Protein AF-A0A967V671-F1 (afdb_monomer)

Foldseek 3Di:
DQQDQLVRVLVVLVVVDVQAASVQLVVQCVVVPHDRGDGSNVDDPLNNLSSVLSRQLRGQDQEAEAEPSCPPPDPVVSVVSVVSCVVRHNPNHDYDYD

Nearest PDB structures (foldseek):
  1sgw-assembly1_A  TM=8.149E-01  e=7.763E-06  Pyrococcus furiosus DSM 3638
  8k1n-assembly1_D  TM=8.073E-01  e=1.685E-04  Mycobacterium tuberculosis H37Rv
  8k1o-assembly1_B  TM=7.946E-01  e=1.792E-04  Mycobacterium tuberculosis H37Rv
  3ozx-assembly1_A  TM=6.575E-01  e=1.068E-03  Saccharolobus solfataricus
  5lzv-assembly1_jj  TM=6.964E-01  e=6.364E-03  Oryctolagus cuniculus

pLDDT: mean 89.53, std 6.81, range [55.62, 97.56]

Solvent-accessible surface area (backbone atoms only — not comparable to full-atom values): 5635 Å² total; per-residue (Å²): 120,59,88,33,38,46,62,53,49,47,51,50,46,48,74,75,31,94,57,42,36,61,67,53,23,52,53,42,32,54,76,71,70,50,73,63,86,42,42,51,69,78,45,52,72,70,55,45,50,53,49,53,50,22,59,58,43,18,28,63,50,60,64,46,81,43,68,70,82,60,67,95,51,55,76,66,63,38,50,56,51,50,53,52,46,73,75,43,53,39,85,92,27,49,78,48,74,110

Secondary structure (DSSP, 8-state):
-TTSBHHHHHHHHHHH-TTB-HHHHHHHHHHTT--TTSBGGGS-HHHHHHHHHHHHHTB--SEEEE-STTTT--HHHHHHHHHHHHHHS-TTSEEEE-

Structure (mmCIF, N/CA/C/O backbone):
data_AF-A0A967V671-F1
#
_entry.id   AF-A0A967V671-F1
#
loop_
_atom_site.group_PDB
_atom_site.id
_atom_site.type_symbol
_atom_site.label_atom_id
_atom_site.label_alt_id
_atom_site.label_comp_id
_atom_site.label_asym_id
_atom_site.label_entity_id
_atom_site.label_seq_id
_atom_site.pdbx_PDB_ins_code
_atom_site.Cartn_x
_atom_site.Cartn_y
_atom_site.Cartn_z
_atom_site.occupancy
_atom_site.B_iso_or_equiv
_atom_site.auth_seq_id
_atom_site.auth_comp_id
_atom_site.auth_asym_id
_atom_site.auth_atom_id
_atom_site.pdbx_PDB_model_num
ATOM 1 N N . PRO A 1 1 ? 8.534 -9.297 4.870 1.00 55.62 1 PRO A N 1
ATOM 2 C CA . PRO A 1 1 ? 9.556 -10.348 4.611 1.00 55.62 1 PRO A CA 1
ATOM 3 C C . PRO A 1 1 ? 9.786 -10.545 3.102 1.00 55.62 1 PRO A C 1
ATOM 5 O O . PRO A 1 1 ? 8.852 -10.885 2.386 1.00 55.62 1 PRO A O 1
ATOM 8 N N . ASN A 1 2 ? 11.002 -10.297 2.601 1.00 67.19 2 ASN A N 1
ATOM 9 C CA . ASN A 1 2 ? 11.251 -10.179 1.152 1.00 67.19 2 ASN A CA 1
ATOM 10 C C . ASN A 1 2 ? 11.196 -11.514 0.385 1.00 67.19 2 ASN A C 1
ATOM 12 O O . ASN A 1 2 ? 11.091 -11.512 -0.835 1.00 67.19 2 ASN A O 1
ATOM 16 N N . TRP A 1 3 ? 11.245 -12.649 1.085 1.00 77.19 3 TRP A N 1
ATOM 17 C CA . TRP A 1 3 ? 11.242 -13.994 0.498 1.00 77.19 3 TRP A CA 1
ATOM 18 C C . TRP A 1 3 ? 9.843 -14.524 0.135 1.00 77.19 3 TRP A C 1
ATOM 20 O O . TRP A 1 3 ? 9.736 -15.553 -0.534 1.00 77.19 3 TRP A O 1
ATOM 30 N N . MET A 1 4 ? 8.777 -13.837 0.558 1.00 87.50 4 MET A N 1
ATOM 31 C CA . MET A 1 4 ? 7.391 -14.257 0.341 1.00 87.50 4 MET A CA 1
ATOM 32 C C . MET A 1 4 ? 6.887 -13.925 -1.072 1.00 87.50 4 MET A C 1
ATOM 34 O O . MET A 1 4 ? 7.414 -13.054 -1.770 1.00 87.50 4 MET A O 1
ATOM 38 N N . THR A 1 5 ? 5.838 -14.628 -1.495 1.00 93.38 5 THR A N 1
ATOM 39 C CA . THR A 1 5 ? 4.993 -14.218 -2.625 1.00 93.38 5 THR A CA 1
ATOM 40 C C . THR A 1 5 ? 4.074 -13.070 -2.205 1.00 93.38 5 THR A C 1
ATOM 42 O O . THR A 1 5 ? 3.875 -12.843 -1.010 1.00 93.38 5 THR A O 1
ATOM 45 N N . ILE A 1 6 ? 3.498 -12.353 -3.174 1.00 93.38 6 ILE A N 1
ATOM 46 C CA . ILE A 1 6 ? 2.501 -11.306 -2.894 1.00 93.38 6 ILE A CA 1
ATOM 47 C C . ILE A 1 6 ? 1.315 -11.834 -2.052 1.00 93.38 6 ILE A C 1
ATOM 49 O O . ILE A 1 6 ? 1.010 -11.223 -1.031 1.00 93.38 6 ILE A O 1
ATOM 53 N N . PRO A 1 7 ? 0.705 -12.999 -2.347 1.00 94.88 7 PRO A N 1
ATOM 54 C CA . PRO A 1 7 ? -0.358 -13.536 -1.502 1.00 94.88 7 PRO A CA 1
ATOM 55 C C . PRO A 1 7 ? 0.150 -13.897 -0.102 1.00 94.88 7 PRO A C 1
ATOM 57 O O . PRO A 1 7 ? -0.545 -13.685 0.886 1.00 94.88 7 PRO A O 1
ATOM 60 N N . GLY A 1 8 ? 1.394 -14.380 0.003 1.00 94.75 8 GLY A N 1
ATOM 61 C CA . GLY A 1 8 ? 2.017 -14.700 1.287 1.00 94.75 8 GLY A CA 1
ATOM 62 C C . GLY A 1 8 ? 2.213 -13.475 2.184 1.00 94.75 8 GLY A C 1
ATOM 63 O O . GLY A 1 8 ? 1.939 -13.551 3.379 1.00 94.75 8 GLY A O 1
ATOM 64 N N . ILE A 1 9 ? 2.650 -12.338 1.629 1.00 95.00 9 ILE A N 1
ATOM 65 C CA . ILE A 1 9 ? 2.799 -11.106 2.419 1.00 95.00 9 ILE A CA 1
ATOM 66 C C . ILE A 1 9 ? 1.441 -10.491 2.780 1.00 95.00 9 ILE A C 1
ATOM 68 O O . ILE A 1 9 ? 1.295 -10.004 3.895 1.00 95.00 9 ILE A O 1
ATOM 72 N N . ILE A 1 10 ? 0.436 -10.570 1.901 1.00 95.62 10 ILE A N 1
ATOM 73 C CA . ILE A 1 10 ? -0.934 -10.126 2.211 1.00 95.62 10 ILE A CA 1
ATOM 74 C C . ILE A 1 10 ? -1.506 -10.950 3.365 1.00 95.62 10 ILE A C 1
ATOM 76 O O . ILE A 1 10 ? -1.982 -10.384 4.344 1.00 95.62 10 ILE A O 1
ATOM 80 N N . GLN A 1 11 ? -1.374 -12.278 3.310 1.00 95.50 11 GLN A N 1
ATOM 81 C CA . GLN A 1 11 ? -1.810 -13.148 4.400 1.00 95.50 11 GLN A CA 1
ATOM 82 C C . GLN A 1 11 ? -1.064 -12.847 5.706 1.00 95.50 11 GLN A C 1
ATOM 84 O O . GLN A 1 11 ? -1.664 -12.855 6.777 1.00 95.50 11 GLN A O 1
ATOM 89 N N . TYR A 1 12 ? 0.239 -12.561 5.634 1.00 95.06 12 TYR A N 1
ATOM 90 C CA . TYR A 1 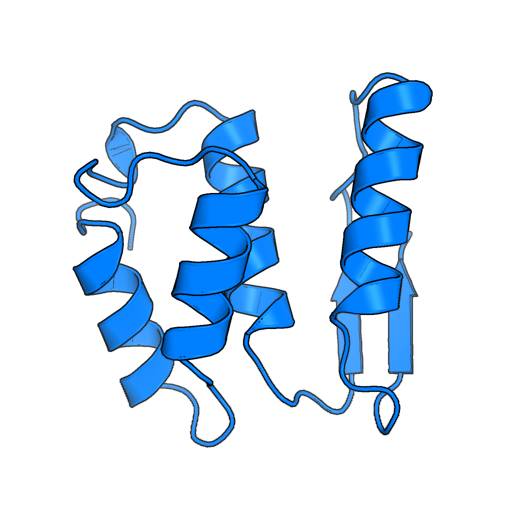12 ? 1.021 -12.153 6.801 1.00 95.06 12 TYR A CA 1
ATOM 91 C C . TYR A 1 12 ? 0.470 -10.867 7.439 1.00 95.06 12 TYR A C 1
ATOM 93 O O . TYR A 1 12 ? 0.318 -10.815 8.657 1.00 95.06 12 TYR A O 1
ATOM 101 N N . PHE A 1 13 ? 0.129 -9.855 6.634 1.00 95.81 13 PHE A N 1
ATOM 102 C CA . PHE A 1 13 ? -0.480 -8.612 7.122 1.00 95.81 13 PHE A CA 1
ATOM 103 C C . PHE A 1 13 ? -1.867 -8.849 7.724 1.00 95.81 13 PHE A C 1
ATOM 105 O O . PHE A 1 13 ? -2.138 -8.331 8.802 1.00 95.81 13 PHE A O 1
ATOM 112 N N . ASN A 1 14 ? -2.697 -9.677 7.085 1.00 96.75 14 ASN A N 1
ATOM 113 C CA . ASN A 1 14 ? -4.021 -10.045 7.588 1.00 96.75 14 ASN A CA 1
ATOM 114 C C . ASN A 1 14 ? -3.9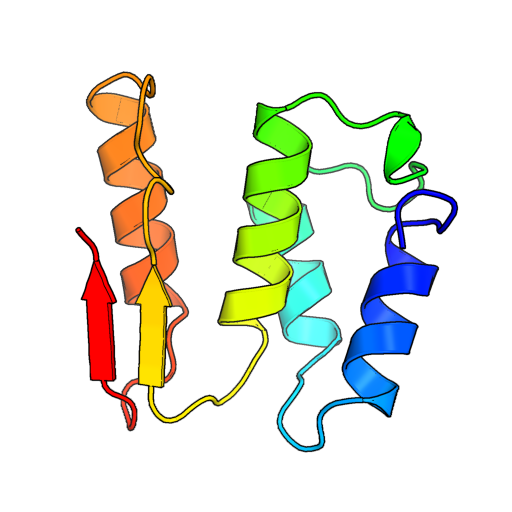62 -10.728 8.963 1.00 96.75 14 ASN A C 1
ATOM 116 O O . ASN A 1 14 ? -4.820 -10.508 9.806 1.00 96.75 14 ASN A O 1
ATOM 120 N N . THR A 1 15 ? -2.935 -11.542 9.213 1.00 96.31 15 THR A N 1
ATOM 121 C CA . THR A 1 15 ? -2.739 -12.173 10.528 1.00 96.31 15 THR A CA 1
ATOM 122 C C . THR A 1 15 ? -2.203 -11.191 11.575 1.00 96.31 15 THR A C 1
ATOM 124 O O . THR A 1 15 ? -2.451 -11.366 12.763 1.00 96.31 15 THR A O 1
ATOM 127 N N . PHE A 1 16 ? -1.430 -10.183 11.164 1.00 95.31 16 PHE A N 1
ATOM 128 C CA . PHE A 1 16 ? -0.774 -9.245 12.080 1.00 95.31 16 PHE A CA 1
ATOM 129 C C . PHE A 1 16 ? -1.665 -8.056 12.474 1.00 95.31 16 PHE A C 1
ATOM 131 O O . PHE A 1 16 ? -1.419 -7.407 13.488 1.00 95.31 16 PHE A O 1
ATOM 138 N N . TYR A 1 17 ? -2.685 -7.753 11.675 1.00 95.81 17 TYR A N 1
ATOM 139 C CA . TYR A 1 17 ? -3.471 -6.538 11.801 1.00 95.81 17 TYR A CA 1
ATOM 140 C C . TYR A 1 17 ? -4.971 -6.812 11.686 1.00 95.81 17 TYR A C 1
ATOM 142 O O . TYR A 1 17 ? -5.452 -7.204 10.629 1.00 95.81 17 TYR A O 1
ATOM 150 N N . GLU A 1 18 ? -5.711 -6.539 12.760 1.00 95.50 18 GLU A N 1
ATOM 151 C CA . GLU A 1 18 ? -7.151 -6.834 12.860 1.00 95.50 18 GLU A CA 1
ATOM 152 C C . GLU A 1 18 ? -8.024 -6.027 11.882 1.00 95.50 18 GLU A C 1
ATOM 154 O O . GLU A 1 18 ? -9.092 -6.472 11.478 1.00 95.50 18 GLU A O 1
ATOM 159 N N . ASP A 1 19 ? -7.575 -4.839 11.488 1.00 95.56 19 ASP A N 1
ATOM 160 C CA . ASP A 1 19 ? -8.260 -3.905 10.589 1.00 95.56 19 ASP A CA 1
ATOM 161 C C . ASP A 1 19 ? -7.699 -3.937 9.155 1.00 95.56 19 ASP A C 1
ATOM 163 O O . ASP A 1 19 ? -7.849 -2.969 8.404 1.00 95.56 19 ASP A O 1
ATOM 167 N N . PHE A 1 20 ? -7.002 -5.010 8.779 1.00 97.56 20 PHE A N 1
ATOM 168 C CA . PHE A 1 20 ? -6.517 -5.222 7.417 1.00 97.56 20 PHE A CA 1
ATOM 169 C C . PHE A 1 20 ? -7.567 -5.894 6.538 1.00 97.56 20 PHE A C 1
ATOM 171 O O . PHE A 1 20 ? -8.204 -6.862 6.935 1.00 97.56 20 PHE A O 1
ATOM 178 N N . ASP A 1 21 ? -7.714 -5.375 5.322 1.00 97.00 21 ASP A N 1
ATOM 179 C CA . ASP A 1 21 ? -8.632 -5.876 4.311 1.00 97.00 21 ASP A CA 1
ATOM 180 C C . ASP A 1 21 ? -7.829 -6.474 3.135 1.00 97.00 21 ASP A C 1
ATOM 182 O O . ASP A 1 21 ? -7.280 -5.734 2.307 1.00 97.00 21 ASP A O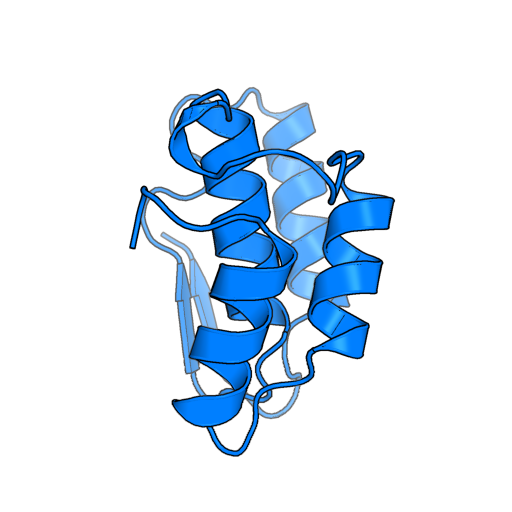 1
ATOM 186 N N . PRO A 1 22 ? -7.700 -7.813 3.056 1.00 96.75 22 PRO A N 1
ATOM 187 C CA . PRO A 1 22 ? -6.922 -8.459 2.005 1.00 96.75 22 PRO A CA 1
ATOM 188 C C . PRO A 1 22 ? -7.536 -8.253 0.617 1.00 96.75 22 PRO A C 1
ATOM 190 O O . PRO A 1 22 ? -6.786 -8.107 -0.350 1.00 96.75 22 PRO A O 1
ATOM 193 N N . ASP A 1 23 ? -8.864 -8.176 0.508 1.00 96.12 23 ASP A N 1
ATOM 194 C CA . ASP A 1 23 ? -9.550 -7.949 -0.766 1.00 96.12 23 ASP A CA 1
ATOM 195 C C . ASP A 1 23 ? -9.229 -6.549 -1.297 1.00 96.12 23 A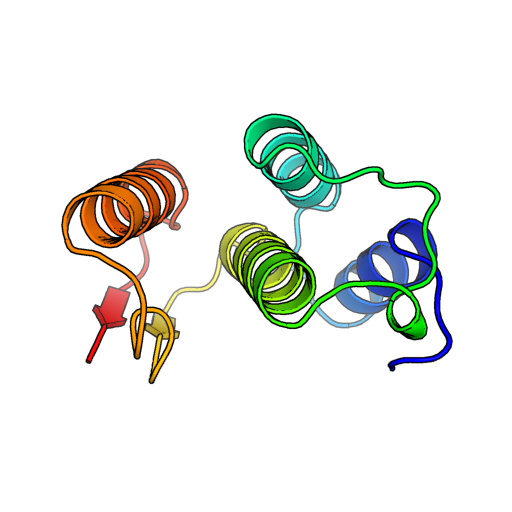SP A C 1
ATOM 197 O O . ASP A 1 23 ? -8.904 -6.376 -2.476 1.00 96.12 23 ASP A O 1
ATOM 201 N N . ARG A 1 24 ? -9.191 -5.553 -0.403 1.00 95.25 24 ARG A N 1
ATOM 202 C CA . ARG A 1 24 ? -8.745 -4.195 -0.736 1.00 95.25 24 ARG A CA 1
ATOM 203 C C . ARG A 1 24 ? -7.290 -4.163 -1.199 1.00 95.25 24 ARG A C 1
ATOM 205 O O . ARG A 1 24 ? -6.971 -3.454 -2.156 1.00 95.25 24 ARG A O 1
ATOM 212 N N . ALA A 1 25 ? -6.412 -4.943 -0.566 1.00 96.19 25 ALA A N 1
ATOM 213 C CA . ALA A 1 25 ? -5.019 -5.055 -0.992 1.00 96.19 25 ALA A CA 1
ATOM 214 C C . ALA A 1 25 ? -4.914 -5.612 -2.421 1.00 96.19 25 ALA A C 1
ATOM 216 O O . ALA A 1 25 ? -4.199 -5.047 -3.249 1.00 96.19 25 ALA A O 1
ATOM 217 N N . PHE A 1 26 ? -5.643 -6.688 -2.734 1.00 95.44 26 PHE A N 1
ATOM 218 C CA . PHE A 1 26 ? -5.645 -7.281 -4.073 1.00 95.44 26 PHE A CA 1
ATOM 219 C C . PHE A 1 26 ? -6.227 -6.341 -5.135 1.00 95.44 26 PHE A C 1
ATOM 221 O O . PHE A 1 26 ? -5.623 -6.198 -6.201 1.00 95.44 26 PHE A O 1
ATOM 228 N N . ALA A 1 27 ? -7.327 -5.647 -4.832 1.00 94.06 27 ALA A N 1
ATOM 229 C CA . ALA A 1 27 ? -7.934 -4.669 -5.735 1.00 94.06 27 ALA A CA 1
ATOM 230 C C . ALA A 1 27 ? -6.976 -3.508 -6.066 1.00 94.06 27 ALA A C 1
ATOM 232 O O . ALA A 1 27 ? -6.845 -3.106 -7.224 1.00 94.06 27 ALA A O 1
ATOM 233 N N . LEU A 1 28 ? -6.247 -2.996 -5.068 1.00 93.38 28 LEU A N 1
ATOM 234 C CA . LEU A 1 28 ? -5.240 -1.951 -5.273 1.00 93.38 28 LEU A CA 1
ATOM 235 C C . LEU A 1 28 ? -4.062 -2.437 -6.122 1.00 93.38 28 LEU A C 1
ATOM 237 O O . LEU A 1 28 ? -3.608 -1.721 -7.015 1.00 93.38 28 LEU A O 1
ATOM 241 N N . LEU A 1 29 ? -3.588 -3.662 -5.890 1.00 93.75 29 LEU A N 1
ATOM 242 C CA . LEU A 1 29 ? -2.508 -4.253 -6.682 1.00 93.75 29 LEU A CA 1
ATOM 243 C C . LEU A 1 29 ? -2.899 -4.429 -8.151 1.00 93.75 29 LEU A C 1
ATOM 245 O O . LEU A 1 29 ? -2.084 -4.152 -9.032 1.00 93.75 29 LEU A O 1
ATOM 249 N N . GLU A 1 30 ? -4.135 -4.858 -8.410 1.00 92.25 30 GLU A N 1
ATOM 250 C CA . GLU A 1 30 ? -4.687 -4.955 -9.762 1.00 92.25 30 GLU A CA 1
ATOM 251 C C . GLU A 1 30 ? -4.752 -3.575 -10.430 1.00 92.25 30 GLU A C 1
ATOM 253 O O . GLU A 1 30 ? -4.208 -3.395 -11.521 1.00 92.25 30 GLU A O 1
ATOM 258 N N . ARG A 1 31 ? -5.300 -2.568 -9.736 1.00 89.62 31 ARG A N 1
ATOM 259 C CA . ARG A 1 31 ? -5.381 -1.185 -10.233 1.00 89.62 31 ARG A CA 1
ATOM 260 C C . ARG A 1 31 ? -4.008 -0.575 -10.539 1.00 89.62 31 ARG A C 1
ATOM 262 O O . ARG A 1 31 ? -3.866 0.179 -11.498 1.00 89.62 31 ARG A O 1
ATOM 269 N N . LEU A 1 32 ? -2.988 -0.909 -9.749 1.00 87.88 32 LEU A N 1
ATOM 270 C CA . LEU A 1 32 ? -1.611 -0.433 -9.929 1.00 87.88 32 LEU A CA 1
ATOM 271 C C . LEU A 1 32 ? -0.798 -1.244 -10.959 1.00 87.88 32 LE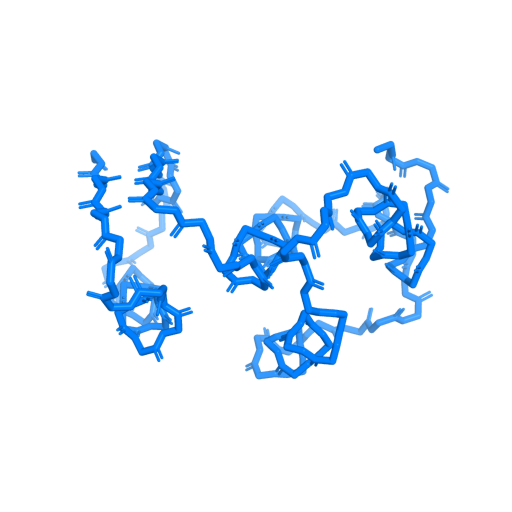U A C 1
ATOM 273 O O . LEU A 1 32 ? 0.370 -0.903 -11.213 1.00 87.88 32 LEU A O 1
ATOM 277 N N . GLY A 1 33 ? -1.403 -2.282 -11.553 1.00 89.38 33 GLY A N 1
ATOM 278 C CA . GLY A 1 33 ? -0.831 -3.109 -12.616 1.00 89.38 33 GLY A CA 1
ATOM 279 C C . GLY A 1 33 ? 0.225 -4.107 -12.138 1.00 89.38 33 GLY A C 1
ATOM 280 O O . GLY A 1 33 ? 1.192 -4.365 -12.856 1.00 89.38 33 GLY A O 1
ATOM 281 N N . ILE A 1 34 ? 0.100 -4.631 -10.915 1.00 91.12 34 ILE A N 1
ATOM 282 C CA . ILE A 1 34 ? 1.079 -5.555 -10.329 1.00 91.12 34 ILE A CA 1
ATOM 283 C C . ILE A 1 34 ? 0.629 -7.006 -10.517 1.00 91.12 34 ILE A C 1
ATOM 285 O O . ILE A 1 34 ? -0.430 -7.408 -10.043 1.00 91.12 34 ILE A O 1
ATOM 289 N N . ASP A 1 35 ? 1.485 -7.828 -11.132 1.00 89.25 35 ASP A N 1
ATOM 290 C CA . ASP A 1 35 ? 1.280 -9.279 -11.189 1.00 89.25 35 ASP A CA 1
ATOM 291 C C . ASP A 1 35 ? 1.409 -9.907 -9.791 1.00 89.25 35 ASP A C 1
ATOM 293 O O . ASP A 1 35 ? 2.503 -10.032 -9.228 1.00 89.25 35 ASP A O 1
ATOM 297 N N . GLN A 1 36 ? 0.269 -10.346 -9.262 1.00 87.88 36 GLN A N 1
ATOM 298 C CA . GLN A 1 36 ? 0.105 -10.915 -7.929 1.00 87.88 36 GLN A CA 1
ATOM 299 C C . GLN A 1 36 ? 0.788 -12.283 -7.757 1.00 87.88 36 GLN A C 1
ATOM 301 O O . GLN A 1 36 ? 0.883 -12.783 -6.642 1.00 87.88 36 GLN A O 1
ATOM 306 N N . ARG A 1 37 ? 1.292 -12.924 -8.819 1.00 86.19 37 ARG A N 1
ATOM 307 C CA . ARG A 1 37 ? 1.972 -14.231 -8.716 1.00 86.19 37 ARG A CA 1
ATOM 308 C C . ARG A 1 37 ? 3.461 -14.108 -8.397 1.00 86.19 37 ARG A C 1
ATOM 310 O O . ARG A 1 37 ? 4.121 -15.108 -8.107 1.00 86.19 37 ARG A O 1
ATOM 317 N N . ARG A 1 38 ? 4.016 -12.894 -8.448 1.00 87.88 38 ARG A N 1
ATOM 318 C CA . ARG A 1 38 ? 5.457 -12.669 -8.287 1.00 87.88 38 ARG A CA 1
ATOM 319 C C . ARG A 1 38 ? 5.902 -12.767 -6.824 1.00 87.88 38 ARG A C 1
ATOM 321 O O . ARG A 1 38 ? 5.162 -12.492 -5.879 1.00 87.88 38 ARG A O 1
ATOM 328 N N . LYS A 1 39 ? 7.170 -13.147 -6.639 1.00 91.38 39 LYS A N 1
ATOM 329 C CA . LYS A 1 39 ? 7.875 -13.021 -5.354 1.00 91.38 39 LYS A CA 1
ATOM 330 C C . LYS A 1 39 ? 8.243 -11.563 -5.097 1.00 91.38 39 LYS A C 1
ATOM 332 O O . LYS A 1 39 ? 8.644 -10.870 -6.029 1.00 91.38 39 LYS A O 1
ATOM 337 N N . VAL A 1 40 ? 8.201 -11.131 -3.835 1.00 90.25 40 VAL A N 1
ATOM 338 C CA . VAL A 1 40 ? 8.549 -9.754 -3.434 1.00 90.25 40 VAL A CA 1
ATOM 339 C C . VAL A 1 40 ? 9.997 -9.400 -3.812 1.00 90.25 40 VAL A C 1
ATOM 341 O O . VAL A 1 40 ? 10.271 -8.281 -4.251 1.00 90.25 40 VAL A O 1
ATOM 344 N N . THR A 1 41 ? 10.926 -10.361 -3.737 1.00 89.94 41 THR A N 1
ATOM 345 C CA . THR A 1 41 ? 12.318 -10.187 -4.195 1.00 89.94 41 THR A CA 1
ATOM 346 C C . THR A 1 41 ? 12.453 -9.891 -5.687 1.00 89.94 41 THR A C 1
ATOM 348 O O . THR A 1 41 ? 13.419 -9.242 -6.075 1.00 89.94 41 THR A O 1
ATOM 351 N N . ALA A 1 42 ? 11.513 -10.341 -6.522 1.00 90.12 42 ALA A N 1
ATOM 352 C CA . ALA A 1 42 ? 11.560 -10.163 -7.973 1.00 90.12 42 ALA A CA 1
ATOM 353 C C . ALA A 1 42 ? 10.961 -8.822 -8.441 1.00 90.12 42 ALA A C 1
ATOM 355 O O . ALA A 1 42 ? 10.973 -8.521 -9.638 1.00 90.12 42 ALA A O 1
ATOM 356 N N . LEU A 1 43 ? 10.403 -8.033 -7.517 1.00 89.94 43 LEU A N 1
ATOM 357 C CA . LEU A 1 43 ? 9.816 -6.728 -7.806 1.00 89.94 43 LEU A CA 1
ATOM 358 C C . LEU A 1 43 ? 10.910 -5.664 -7.946 1.00 89.94 43 LEU A C 1
ATOM 360 O O . LEU A 1 43 ? 11.838 -5.613 -7.133 1.00 89.94 43 LEU A O 1
ATOM 364 N N . SER A 1 44 ? 10.767 -4.790 -8.948 1.00 90.06 44 SER A N 1
ATOM 365 C CA . SER A 1 44 ? 11.569 -3.564 -9.049 1.00 90.06 44 SER A CA 1
ATOM 366 C C . SER A 1 44 ? 11.292 -2.641 -7.858 1.00 90.06 44 SER A C 1
ATOM 368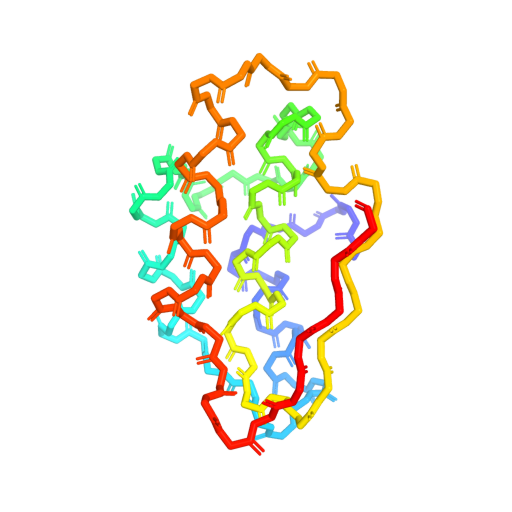 O O . SER A 1 44 ? 10.272 -2.804 -7.186 1.00 90.06 44 SER A O 1
ATOM 370 N N . LYS A 1 45 ? 12.162 -1.647 -7.620 1.00 86.50 45 LYS A N 1
ATOM 371 C CA . LYS A 1 45 ? 11.974 -0.645 -6.553 1.00 86.50 45 LYS A CA 1
ATOM 372 C C . LYS A 1 45 ? 10.565 -0.030 -6.602 1.00 86.50 45 LYS A C 1
ATOM 374 O O . LYS A 1 45 ? 9.801 -0.222 -5.665 1.00 86.50 45 LYS A O 1
ATOM 379 N N . GLY A 1 46 ? 10.171 0.531 -7.748 1.00 85.44 46 GLY A N 1
ATOM 380 C CA . GLY A 1 46 ? 8.841 1.132 -7.914 1.00 85.44 46 GLY A CA 1
ATOM 381 C C . GLY A 1 46 ? 7.672 0.152 -7.758 1.00 85.44 46 GLY A C 1
ATOM 382 O O . GLY A 1 46 ? 6.618 0.504 -7.240 1.00 85.44 46 GLY A O 1
ATOM 383 N N . THR A 1 47 ? 7.838 -1.118 -8.145 1.00 89.62 47 THR A N 1
ATOM 384 C CA . THR A 1 47 ? 6.777 -2.122 -7.927 1.00 89.62 47 THR A CA 1
ATOM 385 C C . THR A 1 47 ? 6.669 -2.507 -6.451 1.00 89.62 47 THR A C 1
ATOM 387 O O . THR A 1 47 ? 5.581 -2.798 -5.958 1.00 89.62 47 THR A O 1
ATOM 390 N N . ARG A 1 48 ? 7.792 -2.500 -5.726 1.00 89.75 48 ARG A N 1
ATOM 391 C CA . ARG A 1 48 ? 7.817 -2.738 -4.283 1.00 89.75 48 ARG A CA 1
ATOM 392 C C . ARG A 1 48 ? 7.173 -1.585 -3.516 1.00 89.75 48 ARG A C 1
ATOM 394 O O . ARG A 1 48 ? 6.405 -1.860 -2.604 1.00 89.75 48 ARG A O 1
ATOM 401 N N . GLU A 1 49 ? 7.416 -0.345 -3.928 1.00 88.56 49 GLU A N 1
ATOM 402 C CA . GLU A 1 49 ? 6.753 0.846 -3.376 1.00 88.56 49 GLU A CA 1
ATOM 403 C C . GLU A 1 49 ? 5.236 0.776 -3.583 1.00 88.56 49 GLU A C 1
ATOM 405 O O . GLU A 1 49 ? 4.474 0.898 -2.628 1.00 88.56 49 GLU A O 1
ATOM 410 N N . LYS A 1 50 ? 4.776 0.442 -4.797 1.00 89.56 50 LYS A N 1
ATOM 411 C CA . LYS A 1 50 ? 3.346 0.215 -5.075 1.00 89.56 50 LYS A CA 1
ATOM 412 C C . LYS A 1 50 ? 2.735 -0.908 -4.223 1.00 89.56 50 LYS A C 1
ATOM 414 O O . LYS A 1 50 ? 1.602 -0.784 -3.757 1.00 89.56 50 LYS A O 1
ATOM 419 N N . LEU A 1 51 ? 3.471 -2.002 -3.994 1.00 92.88 51 LEU A N 1
ATOM 420 C CA . LEU A 1 51 ? 3.041 -3.071 -3.086 1.00 92.88 51 LEU A CA 1
ATOM 421 C C . LEU A 1 51 ? 2.918 -2.558 -1.644 1.00 92.88 51 LEU A C 1
ATOM 423 O O . LEU A 1 51 ? 1.911 -2.824 -0.995 1.00 92.88 51 LEU A O 1
ATOM 427 N N . GLN A 1 52 ? 3.910 -1.819 -1.143 1.00 91.44 52 GLN A N 1
ATOM 428 C CA . GLN A 1 52 ? 3.872 -1.232 0.202 1.00 91.44 52 GLN A CA 1
ATOM 429 C C . GLN A 1 52 ? 2.696 -0.268 0.361 1.00 91.44 52 GLN A C 1
ATOM 431 O O . GLN A 1 52 ? 1.981 -0.346 1.358 1.00 91.44 52 GLN A O 1
ATOM 436 N N . LEU A 1 53 ? 2.448 0.567 -0.648 1.00 91.44 53 LEU A N 1
ATOM 437 C CA . LEU A 1 53 ? 1.304 1.468 -0.692 1.00 91.44 53 LEU A CA 1
ATOM 438 C C . LEU A 1 53 ? -0.022 0.701 -0.614 1.00 91.44 53 LEU A C 1
ATOM 440 O O . LEU A 1 53 ? -0.887 1.041 0.189 1.00 91.44 53 LEU A O 1
ATOM 444 N N . SER A 1 54 ? -0.154 -0.376 -1.395 1.00 93.94 54 SER A N 1
ATOM 445 C CA . SER A 1 54 ? -1.350 -1.229 -1.389 1.00 93.94 54 SER A CA 1
ATOM 446 C C . SER A 1 54 ? -1.588 -1.861 -0.017 1.00 93.94 54 SER A C 1
ATOM 448 O O . SER A 1 54 ? -2.709 -1.856 0.477 1.00 93.94 54 SER A O 1
ATOM 450 N N . LEU A 1 55 ? -0.531 -2.362 0.630 1.00 94.56 55 LEU A N 1
ATOM 451 C CA . LEU A 1 55 ? -0.612 -2.949 1.971 1.00 94.56 55 LEU A CA 1
ATOM 452 C C . LEU A 1 55 ? -0.969 -1.908 3.043 1.00 94.56 55 LEU A C 1
ATOM 454 O O . LEU A 1 55 ? -1.702 -2.225 3.978 1.00 94.56 55 LEU A O 1
ATOM 458 N N . ALA A 1 56 ? -0.466 -0.678 2.919 1.00 93.56 56 ALA A N 1
ATOM 459 C CA . ALA A 1 56 ? -0.792 0.405 3.839 1.00 93.56 56 ALA A CA 1
ATOM 460 C C . ALA A 1 56 ? -2.261 0.836 3.699 1.00 93.56 56 ALA A C 1
ATOM 462 O O . ALA A 1 56 ? -2.976 0.877 4.694 1.00 93.56 56 ALA A O 1
ATOM 463 N N . LEU A 1 57 ? -2.732 1.096 2.475 1.00 93.81 57 LEU A N 1
ATOM 464 C CA . LEU A 1 57 ? -4.103 1.557 2.192 1.00 93.81 57 LEU A CA 1
ATOM 465 C C . LEU A 1 57 ? -5.172 0.464 2.365 1.00 93.81 57 LEU A C 1
ATOM 467 O O . LEU A 1 57 ? -6.351 0.760 2.558 1.00 93.81 57 LEU A O 1
ATOM 471 N N . ALA A 1 58 ? -4.769 -0.807 2.345 1.00 96.25 58 ALA A N 1
ATOM 472 C CA . ALA A 1 58 ? -5.627 -1.936 2.695 1.00 96.25 58 ALA A CA 1
ATOM 473 C C . ALA A 1 58 ? -6.044 -1.954 4.176 1.00 96.25 58 ALA A C 1
ATOM 475 O O . ALA A 1 58 ? -6.921 -2.719 4.564 1.00 96.25 58 ALA A O 1
ATOM 476 N N . ARG A 1 59 ? -5.435 -1.120 5.023 1.00 95.19 59 ARG A N 1
ATOM 477 C CA . ARG A 1 59 ? -5.844 -0.966 6.419 1.00 95.19 59 ARG A CA 1
ATOM 478 C C . ARG A 1 59 ? -7.023 -0.019 6.560 1.00 95.19 59 ARG A C 1
ATOM 480 O O . ARG A 1 59 ? -7.253 0.850 5.725 1.00 95.19 59 ARG A O 1
ATOM 487 N N . LYS A 1 60 ? -7.724 -0.134 7.685 1.00 94.19 60 LYS A N 1
ATOM 488 C CA . LYS A 1 60 ? -8.618 0.910 8.205 1.00 94.19 60 LYS A CA 1
ATOM 489 C C . LYS A 1 60 ? -7.925 1.694 9.321 1.00 94.19 60 LYS A C 1
ATOM 491 O O . LYS A 1 60 ? -8.539 2.040 10.329 1.00 94.19 60 LYS A O 1
ATOM 496 N N . ALA A 1 61 ? -6.649 2.026 9.119 1.00 94.62 61 ALA A N 1
ATOM 497 C CA . ALA A 1 61 ? -5.856 2.748 10.103 1.00 94.62 61 ALA A CA 1
ATOM 498 C C . ALA A 1 61 ? -6.448 4.139 10.389 1.00 94.62 61 ALA A C 1
ATOM 500 O O . ALA A 1 61 ? -7.016 4.786 9.507 1.00 94.62 61 ALA A O 1
ATOM 501 N N . ARG A 1 62 ? -6.295 4.612 11.631 1.00 94.44 62 ARG A N 1
ATOM 502 C CA . ARG A 1 62 ? -6.710 5.968 12.043 1.00 94.44 62 ARG A CA 1
ATOM 503 C C . ARG A 1 62 ? -5.640 7.029 11.775 1.00 94.44 62 ARG A C 1
ATOM 505 O O . ARG A 1 62 ? -5.928 8.216 11.876 1.00 94.44 62 ARG A O 1
ATOM 512 N N . LEU A 1 63 ? -4.419 6.613 11.447 1.00 93.75 63 LEU A N 1
ATOM 513 C CA . LEU A 1 63 ? -3.310 7.489 11.090 1.00 93.75 63 LEU A CA 1
ATOM 514 C C . LEU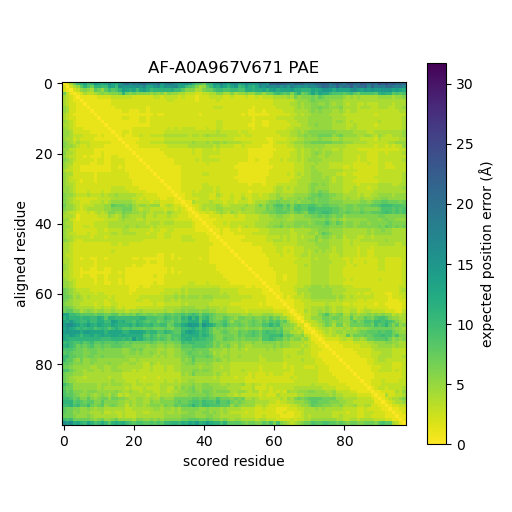 A 1 63 ? -2.437 6.804 10.035 1.00 93.75 63 LEU A C 1
ATOM 516 O O . LEU A 1 63 ? -1.934 5.706 10.271 1.00 93.75 63 LEU A O 1
ATOM 520 N N . TYR A 1 64 ? -2.242 7.473 8.904 1.00 93.00 64 TYR A N 1
ATOM 521 C CA . TYR A 1 64 ? -1.308 7.093 7.852 1.00 93.00 64 TYR A CA 1
ATOM 522 C C . TYR A 1 64 ? -0.157 8.094 7.849 1.00 93.00 64 TYR A C 1
ATOM 524 O O . TYR A 1 64 ? -0.382 9.293 7.682 1.00 93.00 64 TYR A O 1
ATOM 532 N N . LEU A 1 65 ? 1.064 7.596 8.031 1.00 91.75 65 LEU A N 1
ATOM 533 C CA . LEU A 1 65 ? 2.295 8.366 7.878 1.00 91.75 65 LEU A CA 1
ATOM 534 C C . LEU A 1 65 ? 2.987 7.876 6.611 1.00 91.75 65 LEU A C 1
ATOM 536 O O . LEU A 1 65 ? 3.366 6.707 6.524 1.00 91.75 65 LEU A O 1
ATOM 540 N N . MET A 1 66 ? 3.086 8.750 5.620 1.00 88.62 66 MET A N 1
ATOM 541 C CA . MET A 1 66 ? 3.618 8.442 4.302 1.00 88.62 66 MET A CA 1
ATOM 542 C C . MET A 1 66 ? 4.836 9.319 4.045 1.00 88.62 66 MET A C 1
ATOM 544 O O . MET A 1 66 ? 4.711 10.450 3.586 1.00 88.62 66 MET A O 1
ATOM 548 N N . ASP A 1 67 ? 6.001 8.781 4.389 1.00 85.06 67 ASP A N 1
ATOM 549 C CA . ASP A 1 67 ? 7.289 9.445 4.206 1.00 85.06 67 ASP A CA 1
ATOM 550 C C . ASP A 1 67 ? 8.007 8.895 2.967 1.00 85.06 67 ASP A C 1
ATOM 552 O O . ASP A 1 67 ? 7.841 7.719 2.631 1.00 85.06 67 ASP A O 1
ATOM 556 N N . GLU A 1 68 ? 8.746 9.757 2.268 1.00 80.06 68 GLU A N 1
ATOM 557 C CA . GLU A 1 68 ? 9.551 9.462 1.065 1.00 80.06 68 GLU A CA 1
ATOM 558 C C . GLU A 1 68 ? 8.817 8.752 -0.104 1.00 80.06 68 GLU A C 1
ATOM 560 O O . GLU A 1 68 ? 9.424 8.393 -1.113 1.00 80.06 68 GLU A O 1
ATOM 565 N N . LEU A 1 69 ? 7.489 8.587 -0.038 1.00 70.81 69 LEU A N 1
ATOM 566 C CA . LEU A 1 69 ? 6.688 7.796 -0.990 1.00 70.81 69 LEU A CA 1
ATOM 567 C C . LEU A 1 69 ? 6.676 8.346 -2.424 1.00 70.81 69 LEU A C 1
ATOM 569 O O . LEU A 1 69 ? 6.279 7.646 -3.355 1.00 70.81 69 LEU A O 1
ATOM 573 N N . LEU A 1 70 ? 7.080 9.604 -2.594 1.00 72.19 70 LEU A N 1
ATOM 574 C CA . LEU A 1 70 ? 7.006 10.353 -3.847 1.00 72.19 70 LEU A CA 1
ATOM 575 C C . LEU A 1 70 ? 8.377 10.867 -4.306 1.00 72.19 70 LEU A C 1
ATOM 577 O O . LEU A 1 70 ? 8.459 11.689 -5.231 1.00 72.19 70 LEU A O 1
ATOM 581 N N . GLU A 1 71 ? 9.450 10.425 -3.654 1.00 80.44 71 GLU A N 1
ATOM 582 C CA . GLU A 1 71 ? 10.803 10.872 -3.951 1.00 80.44 71 GLU A CA 1
ATOM 583 C C . GLU A 1 71 ? 11.308 10.266 -5.270 1.00 80.44 71 GLU A C 1
ATOM 585 O O . GLU A 1 71 ? 11.182 9.071 -5.532 1.00 80.44 71 GLU A O 1
ATOM 590 N N . GLY A 1 72 ? 11.864 11.104 -6.149 1.00 76.06 72 GLY A N 1
ATOM 591 C CA . GLY A 1 72 ? 12.383 10.661 -7.449 1.00 76.06 72 GLY A CA 1
ATOM 592 C C . GLY A 1 72 ? 11.321 10.233 -8.473 1.00 76.06 72 GLY A C 1
ATOM 593 O O . GLY A 1 72 ? 11.687 9.758 -9.548 1.00 76.06 72 GLY A O 1
ATOM 594 N N . ILE A 1 73 ? 10.030 10.414 -8.171 1.00 80.12 73 ILE A N 1
ATOM 595 C CA . ILE A 1 73 ? 8.923 10.211 -9.114 1.00 80.12 73 ILE A CA 1
ATOM 596 C C . ILE A 1 73 ? 8.713 11.492 -9.934 1.00 80.12 73 ILE A C 1
ATOM 598 O O . ILE A 1 73 ? 8.796 12.601 -9.400 1.00 80.12 73 ILE A O 1
ATOM 602 N N . ASP A 1 74 ? 8.429 11.353 -11.231 1.00 85.81 74 ASP A N 1
ATOM 603 C CA . ASP A 1 74 ? 8.067 12.493 -12.071 1.00 85.81 74 ASP A CA 1
ATOM 604 C C . ASP A 1 74 ? 6.736 13.139 -11.613 1.00 85.81 74 ASP A C 1
ATOM 606 O O . ASP A 1 74 ? 5.909 12.489 -10.963 1.00 85.81 74 ASP A O 1
ATOM 610 N N . PRO A 1 75 ? 6.487 14.419 -11.946 1.00 83.69 75 PRO A N 1
ATOM 611 C CA . PRO A 1 75 ? 5.310 15.137 -11.457 1.00 83.69 75 PRO A CA 1
ATOM 612 C C . PRO A 1 75 ? 3.963 14.477 -11.787 1.00 83.69 75 PRO A C 1
ATOM 614 O O . PRO A 1 75 ? 3.026 14.590 -10.997 1.00 83.69 75 PRO A O 1
ATOM 617 N N . VAL A 1 76 ? 3.848 13.784 -12.925 1.00 85.06 76 VAL A N 1
ATOM 618 C CA . VAL A 1 76 ? 2.586 13.171 -13.362 1.00 85.06 76 VAL A CA 1
ATOM 619 C C . VAL A 1 76 ? 2.313 11.910 -12.553 1.00 85.06 76 VAL A C 1
ATOM 621 O O . VAL A 1 76 ? 1.231 11.765 -11.984 1.00 85.06 76 VAL A O 1
ATOM 624 N N . ALA A 1 77 ? 3.298 11.019 -12.439 1.00 80.94 77 ALA A N 1
ATOM 625 C CA . ALA A 1 77 ? 3.151 9.806 -11.640 1.00 80.94 77 ALA A CA 1
ATOM 626 C C . ALA A 1 77 ? 2.960 10.114 -10.144 1.00 80.94 77 ALA A C 1
ATOM 628 O O . ALA A 1 77 ? 2.230 9.395 -9.459 1.00 80.94 77 ALA A O 1
ATOM 629 N N . ARG A 1 78 ? 3.537 11.218 -9.649 1.00 83.56 78 ARG A N 1
ATOM 630 C CA . ARG A 1 78 ? 3.288 11.720 -8.293 1.00 83.56 78 ARG A CA 1
ATOM 631 C C . ARG A 1 78 ? 1.816 12.072 -8.069 1.00 83.56 78 ARG A C 1
ATOM 633 O O . ARG A 1 78 ? 1.260 11.675 -7.049 1.00 83.56 78 ARG A O 1
ATOM 640 N N . MET A 1 79 ? 1.189 12.784 -9.008 1.00 84.88 79 MET A N 1
ATOM 641 C CA . MET A 1 79 ? -0.228 13.150 -8.896 1.00 84.88 79 MET A CA 1
ATOM 642 C C . MET A 1 79 ? -1.116 11.905 -8.847 1.00 84.88 79 MET A C 1
ATOM 644 O O . MET A 1 79 ? -1.923 11.758 -7.939 1.00 84.88 79 MET A O 1
ATOM 648 N N . VAL A 1 80 ? -0.868 10.944 -9.742 1.00 83.50 80 VAL A N 1
ATOM 649 C CA . VAL A 1 80 ? -1.606 9.670 -9.774 1.00 83.50 80 VAL A CA 1
ATOM 650 C C . VAL A 1 80 ? -1.479 8.902 -8.453 1.00 83.50 80 VAL A C 1
ATOM 652 O O . VAL A 1 80 ? -2.448 8.298 -7.987 1.00 83.50 80 VAL A O 1
ATOM 655 N N . ALA A 1 81 ? -0.296 8.911 -7.831 1.00 83.81 81 ALA A N 1
ATOM 656 C CA . ALA A 1 81 ? -0.086 8.278 -6.533 1.00 83.81 81 ALA A CA 1
ATOM 657 C C . ALA A 1 81 ? -0.880 8.976 -5.416 1.00 83.81 81 ALA A C 1
ATOM 659 O O . A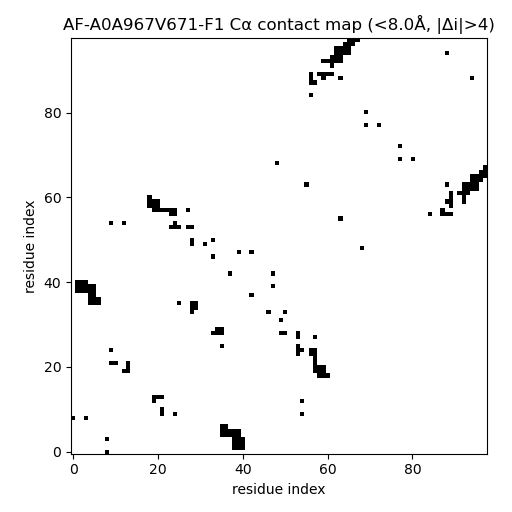LA A 1 81 ? -1.534 8.292 -4.628 1.00 83.81 81 ALA A O 1
ATOM 660 N N . ILE A 1 82 ? -0.868 10.314 -5.376 1.00 88.50 82 ILE A N 1
ATOM 661 C CA . ILE A 1 82 ? -1.651 11.107 -4.416 1.00 88.50 82 ILE A CA 1
ATOM 662 C C . ILE A 1 82 ? -3.149 10.854 -4.598 1.00 88.50 82 ILE A C 1
ATOM 664 O O . ILE A 1 82 ? -3.824 10.553 -3.618 1.00 88.50 82 ILE A O 1
ATOM 668 N N . ASP A 1 83 ? -3.657 10.888 -5.830 1.00 89.50 83 ASP A N 1
ATOM 669 C CA . ASP A 1 83 ? -5.068 10.613 -6.123 1.00 89.50 83 ASP A CA 1
ATOM 670 C C . ASP A 1 83 ? -5.458 9.207 -5.650 1.00 89.50 83 ASP A C 1
ATOM 672 O O . ASP A 1 83 ? -6.464 9.017 -4.968 1.00 89.50 83 ASP A O 1
ATOM 676 N N . THR A 1 84 ? -4.598 8.216 -5.906 1.00 88.06 84 THR A N 1
ATOM 677 C CA . THR A 1 84 ? -4.815 6.843 -5.430 1.00 88.06 84 THR A CA 1
ATOM 678 C C . THR A 1 84 ? -4.881 6.776 -3.902 1.00 88.06 84 THR A C 1
ATOM 680 O O . THR A 1 84 ? -5.729 6.063 -3.363 1.00 88.06 84 THR A O 1
ATOM 683 N N . ILE A 1 85 ? -4.018 7.510 -3.190 1.00 90.56 85 ILE A N 1
ATOM 684 C CA . ILE A 1 85 ? -4.040 7.589 -1.723 1.00 90.56 85 ILE A CA 1
ATOM 685 C C . ILE A 1 85 ? -5.344 8.225 -1.242 1.00 90.56 85 ILE A C 1
ATOM 687 O O . ILE A 1 85 ? -6.023 7.648 -0.393 1.00 90.56 85 ILE A O 1
ATOM 691 N N . LEU A 1 86 ? -5.709 9.386 -1.787 1.00 90.25 86 LEU A N 1
ATOM 692 C CA . LEU A 1 86 ? -6.889 10.147 -1.374 1.00 90.25 86 LEU A CA 1
ATOM 693 C C . LEU A 1 86 ? -8.199 9.395 -1.638 1.00 90.25 86 LEU A C 1
ATOM 695 O O . LEU A 1 86 ? -9.147 9.521 -0.870 1.00 90.25 86 LEU A O 1
ATOM 699 N N . GLU A 1 87 ? -8.249 8.559 -2.669 1.00 90.25 87 GLU A N 1
ATOM 700 C CA . GLU A 1 87 ? -9.413 7.715 -2.947 1.00 90.25 87 GLU A CA 1
ATOM 701 C C . GLU A 1 87 ? -9.508 6.473 -2.043 1.00 90.25 87 GLU A C 1
ATOM 703 O O . GLU A 1 87 ? -10.577 5.871 -1.937 1.00 90.25 87 GLU A O 1
ATOM 708 N N . ASN A 1 88 ? -8.404 6.046 -1.416 1.00 88.81 88 ASN A N 1
ATOM 709 C CA . ASN A 1 88 ? -8.322 4.743 -0.744 1.00 88.81 88 ASN A CA 1
ATOM 710 C C . ASN A 1 88 ? -7.869 4.796 0.719 1.00 88.81 88 ASN A C 1
ATOM 712 O O . ASN A 1 88 ? -7.806 3.754 1.370 1.00 88.81 88 ASN A O 1
ATOM 716 N N . TYR A 1 89 ? -7.571 5.956 1.291 1.00 89.62 89 TYR A N 1
ATOM 717 C CA . TYR A 1 89 ? -7.341 6.034 2.732 1.00 89.62 89 TYR A CA 1
ATOM 718 C C . TYR A 1 89 ? -8.658 5.847 3.508 1.00 89.62 89 TYR A C 1
ATOM 720 O O . TYR A 1 89 ? -9.759 5.918 2.959 1.00 89.62 89 TYR A O 1
ATOM 728 N N . ASN A 1 90 ? -8.557 5.549 4.803 1.00 90.94 90 ASN A N 1
ATOM 729 C CA . ASN A 1 90 ? -9.724 5.585 5.682 1.00 90.94 90 ASN A CA 1
ATOM 730 C C . ASN A 1 90 ? -10.060 7.048 6.007 1.00 90.94 90 ASN A C 1
ATOM 732 O O . ASN A 1 90 ? -9.289 7.697 6.712 1.00 90.94 90 ASN A O 1
ATOM 736 N N . THR A 1 91 ? -11.211 7.542 5.548 1.00 87.44 91 THR A N 1
ATOM 737 C CA . THR A 1 91 ? -11.652 8.933 5.753 1.00 87.44 91 THR A CA 1
ATOM 738 C C . THR A 1 91 ? -11.908 9.293 7.217 1.00 87.44 91 THR A C 1
ATOM 740 O O . THR A 1 91 ? -11.929 10.471 7.556 1.00 87.44 91 THR A O 1
ATOM 743 N N . GLU A 1 92 ? -12.077 8.303 8.098 1.00 90.62 92 GLU A N 1
ATOM 744 C CA . GLU A 1 92 ? -12.151 8.514 9.552 1.00 90.62 92 GLU A CA 1
ATOM 745 C C . GLU A 1 92 ? -10.767 8.667 10.215 1.00 90.62 92 GLU A C 1
ATOM 747 O O . GLU A 1 92 ? -10.667 8.916 11.420 1.00 90.62 92 GLU A O 1
ATOM 752 N N . GLY A 1 93 ? -9.693 8.473 9.447 1.00 90.19 93 GLY A N 1
ATOM 753 C CA . GLY A 1 93 ? -8.310 8.619 9.876 1.00 90.19 93 GLY A CA 1
ATOM 754 C C . GLY A 1 93 ? -7.660 9.909 9.378 1.00 90.19 93 GLY A C 1
ATOM 755 O O . GLY A 1 93 ? -8.177 10.624 8.525 1.00 90.19 93 GLY A O 1
ATOM 756 N N . SER A 1 94 ? -6.483 10.203 9.921 1.00 93.62 94 SER A N 1
ATOM 757 C CA . SER A 1 94 ? -5.618 11.289 9.456 1.00 93.62 94 SER A CA 1
ATOM 758 C C . SER A 1 94 ? -4.550 10.760 8.503 1.00 93.62 94 SER A C 1
ATOM 760 O O . SER A 1 94 ? -4.026 9.664 8.695 1.00 93.62 94 SER A O 1
ATOM 762 N N . LEU A 1 95 ? -4.206 11.550 7.493 1.00 92.38 95 LEU A N 1
ATOM 763 C CA . LEU A 1 95 ? -3.157 11.252 6.525 1.00 92.38 95 LEU A CA 1
ATOM 764 C C . LEU A 1 95 ? -2.120 12.372 6.575 1.00 92.38 95 LEU A C 1
ATOM 766 O O . LEU A 1 95 ? -2.463 13.540 6.406 1.00 92.38 95 LEU A O 1
ATOM 770 N N . ILE A 1 96 ? -0.864 12.006 6.813 1.00 91.38 96 ILE A N 1
ATOM 771 C CA . ILE A 1 96 ? 0.282 12.910 6.753 1.00 91.38 96 ILE A CA 1
ATOM 772 C C . ILE A 1 96 ? 1.210 12.387 5.662 1.00 91.38 96 ILE A C 1
ATOM 774 O O . ILE A 1 96 ? 1.653 11.239 5.720 1.00 91.38 96 ILE A O 1
ATOM 778 N N . ILE A 1 97 ? 1.482 13.239 4.677 1.00 87.56 97 ILE A N 1
ATOM 779 C CA . ILE A 1 97 ? 2.428 13.000 3.586 1.00 87.56 97 ILE A CA 1
ATOM 780 C C . ILE A 1 97 ? 3.494 14.095 3.685 1.00 87.56 97 ILE A C 1
ATOM 782 O O . ILE A 1 97 ? 3.121 15.263 3.837 1.00 87.56 97 ILE A O 1
ATOM 786 N N . SER A 1 98 ? 4.778 13.724 3.632 1.00 80.50 98 SER A N 1
ATOM 787 C CA . SER A 1 98 ? 5.900 14.677 3.567 1.00 80.50 98 SER A CA 1
ATOM 788 C C . SER A 1 98 ? 6.444 14.858 2.155 1.00 80.50 98 SER A C 1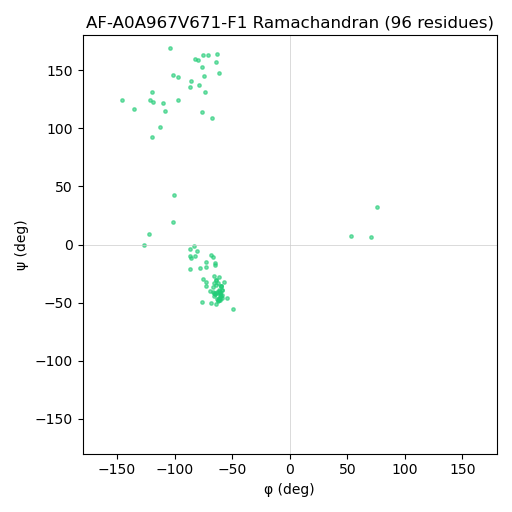
ATOM 790 O O . SER A 1 98 ? 6.276 13.947 1.312 1.00 80.50 98 SER A O 1
#

Sequence (98 aa):
PNWMTIPGIIQYFNTFYEDFDPDRAFALLERLGIDQRRKVTALSKGTREKLQLSLALARKARLYLMDELLEGIDPVARMVAIDTILENYNTEGSLIIS

Radius of gyration: 12.96 Å; Cα contacts (8 Å, |Δi|>4): 108; chains: 1; bounding box: 24×30×26 Å

Mean predicted aligned error: 4.01 Å